Protein AF-V5IFX4-F1 (afdb_monomer_lite)

pLDDT: mean 77.62, std 14.18, range [47.53, 94.62]

Secondary structure (DSSP, 8-state):
----HHHHHHHHHHHHHHHHHT---TTBSPEEETTEEEETTEEEETT-EEEEETTEEEEEEETTTTEEEEEEE-

Structure (mmCIF, N/CA/C/O backbone):
data_AF-V5IFX4-F1
#
_entry.id   AF-V5IFX4-F1
#
loop_
_atom_site.group_PDB
_atom_site.id
_atom_site.type_symbol
_atom_site.label_atom_id
_atom_site.label_alt_id
_atom_site.label_comp_id
_atom_site.label_asym_id
_atom_site.label_entity_id
_atom_site.label_seq_id
_atom_site.pdbx_PDB_ins_code
_atom_site.Cartn_x
_atom_site.Cartn_y
_atom_site.Cartn_z
_atom_site.occupancy
_atom_site.B_iso_or_equiv
_atom_site.auth_seq_id
_atom_site.auth_comp_id
_atom_site.auth_asym_id
_atom_site.auth_atom_id
_atom_site.pdbx_PDB_model_num
ATOM 1 N N . MET A 1 1 ? -17.748 41.645 25.169 1.00 49.62 1 MET A N 1
ATOM 2 C CA . MET A 1 1 ? -16.884 40.452 25.036 1.00 49.62 1 MET A CA 1
ATOM 3 C C . MET A 1 1 ? -16.549 40.273 23.566 1.00 49.62 1 MET A C 1
ATOM 5 O O . MET A 1 1 ? -17.440 39.977 22.786 1.00 49.62 1 MET A O 1
ATOM 9 N N . ARG A 1 2 ? -15.305 40.559 23.163 1.00 58.88 2 ARG A N 1
ATOM 10 C CA . ARG A 1 2 ? -14.829 40.355 21.789 1.00 58.88 2 ARG A CA 1
ATOM 11 C C . ARG A 1 2 ? -14.350 38.912 21.722 1.00 58.88 2 ARG A C 1
ATOM 13 O O . ARG A 1 2 ? -13.240 38.624 22.155 1.00 58.88 2 ARG A O 1
ATOM 20 N N . THR A 1 3 ? -15.228 37.997 21.324 1.00 60.12 3 THR A N 1
ATOM 21 C CA . THR A 1 3 ? -14.842 36.603 21.093 1.00 60.12 3 THR A CA 1
ATOM 22 C C . THR A 1 3 ? -13.638 36.598 20.156 1.00 60.12 3 THR A C 1
ATOM 24 O O . THR A 1 3 ? -13.670 37.284 19.129 1.00 60.12 3 THR A O 1
ATOM 27 N N . PRO A 1 4 ? -12.543 35.915 20.520 1.00 61.81 4 PRO A N 1
ATOM 28 C CA . PRO A 1 4 ? -11.327 35.962 19.737 1.00 61.81 4 PRO A CA 1
ATOM 29 C C . PRO A 1 4 ? -11.593 35.177 18.459 1.00 61.81 4 PRO A C 1
ATOM 31 O O . PRO A 1 4 ? -11.512 33.954 18.443 1.00 61.81 4 PRO A O 1
ATOM 34 N N . THR A 1 5 ? -11.917 35.879 17.375 1.00 62.44 5 THR A N 1
ATOM 35 C CA . THR A 1 5 ? -12.084 35.316 16.026 1.00 62.44 5 THR A CA 1
ATOM 36 C C . THR A 1 5 ? -10.904 34.408 15.656 1.00 62.44 5 THR A C 1
ATOM 38 O O . THR A 1 5 ? -11.065 33.415 14.960 1.00 62.44 5 THR A O 1
ATOM 41 N N . ASN A 1 6 ? -9.731 34.702 16.222 1.00 64.44 6 ASN A N 1
ATOM 42 C CA . ASN A 1 6 ? -8.502 33.929 16.114 1.00 64.44 6 ASN A CA 1
ATOM 43 C C . ASN A 1 6 ? -8.631 32.469 16.605 1.00 64.44 6 ASN A C 1
ATOM 45 O O . ASN A 1 6 ? -8.090 31.570 15.977 1.00 64.44 6 ASN A O 1
ATOM 49 N N . VAL A 1 7 ? -9.398 32.210 17.672 1.00 72.94 7 VAL A N 1
ATOM 50 C CA . VAL A 1 7 ? -9.613 30.849 18.208 1.00 72.94 7 VAL A CA 1
ATOM 51 C C . VAL A 1 7 ? -10.521 30.024 17.295 1.00 72.94 7 VAL A C 1
ATOM 53 O O . VAL A 1 7 ? -10.329 28.822 17.134 1.00 72.94 7 VAL A O 1
ATOM 56 N N . PHE A 1 8 ? -11.501 30.667 16.657 1.00 71.69 8 PHE A N 1
ATOM 57 C CA . PHE A 1 8 ? -12.355 29.990 15.685 1.00 71.69 8 PHE A CA 1
ATOM 58 C C . PHE A 1 8 ? -11.566 29.593 14.436 1.00 71.69 8 PHE A C 1
ATOM 60 O O . PHE A 1 8 ? -11.698 28.464 13.973 1.00 71.69 8 PHE A O 1
ATOM 67 N N . TYR A 1 9 ? -10.699 30.473 13.926 1.00 74.12 9 TYR A N 1
ATOM 68 C CA . TYR A 1 9 ? -9.860 30.142 12.773 1.00 74.12 9 TYR A CA 1
ATOM 69 C C . TYR A 1 9 ? -8.864 29.019 13.072 1.00 74.12 9 TYR A C 1
ATOM 71 O O . TYR A 1 9 ? -8.723 28.114 12.252 1.00 74.12 9 TYR A O 1
ATOM 79 N N . THR A 1 10 ? -8.220 29.015 14.243 1.00 75.75 10 THR A N 1
ATOM 80 C CA . THR A 1 10 ? -7.300 27.927 14.608 1.00 75.75 10 THR A CA 1
ATOM 81 C C . THR A 1 10 ? -8.012 26.584 14.744 1.00 75.75 10 THR A C 1
ATOM 83 O O . THR A 1 10 ? -7.494 25.585 14.254 1.00 75.75 10 THR A O 1
ATOM 86 N N . LEU A 1 11 ? -9.216 26.546 15.324 1.00 75.88 11 LEU A N 1
ATOM 87 C CA . LEU A 1 11 ? -10.015 25.318 15.410 1.00 75.88 11 LEU A CA 1
ATOM 88 C C . LEU A 1 11 ? -10.427 24.787 14.032 1.00 75.88 11 LEU A C 1
ATOM 90 O O . LEU A 1 11 ? -10.367 23.581 13.801 1.00 75.88 11 LEU A O 1
ATOM 94 N N . VAL A 1 12 ? -10.801 25.673 13.106 1.00 76.44 12 VAL A N 1
ATOM 95 C CA . VAL A 1 12 ? -11.158 25.286 11.735 1.00 76.44 12 VAL A CA 1
ATOM 96 C C . VAL A 1 12 ? -9.950 24.690 11.010 1.00 76.44 12 VAL A C 1
ATOM 98 O O . VAL A 1 12 ? -10.059 23.604 10.446 1.00 76.44 12 VAL A O 1
ATOM 101 N N . VAL A 1 13 ? -8.780 25.333 11.079 1.00 72.50 13 VAL A N 1
ATOM 102 C CA . VAL A 1 13 ? -7.548 24.813 10.455 1.00 72.50 13 VAL A CA 1
ATOM 103 C C . VAL A 1 13 ? -7.144 23.460 11.054 1.00 72.50 13 VAL A C 1
ATOM 105 O O . VAL A 1 13 ? -6.798 22.544 10.310 1.00 72.50 13 VAL A O 1
ATOM 108 N N . LEU A 1 14 ? -7.247 23.293 12.377 1.00 71.75 14 LEU A N 1
ATOM 109 C CA . LEU A 1 14 ? -6.934 22.028 13.048 1.00 71.75 14 LEU A CA 1
ATOM 110 C C . LEU A 1 14 ? -7.877 20.891 12.611 1.00 71.75 14 LEU A C 1
ATOM 112 O O . LEU A 1 14 ? -7.427 19.773 12.364 1.00 71.75 14 LEU A O 1
ATOM 116 N N . ALA A 1 15 ? -9.173 21.183 12.461 1.00 67.44 15 ALA A N 1
ATOM 117 C CA . ALA A 1 15 ? -10.166 20.217 11.993 1.00 67.44 15 ALA A CA 1
ATOM 118 C C . ALA A 1 15 ? -9.947 19.808 10.525 1.00 67.44 15 ALA A C 1
ATOM 120 O O . ALA A 1 15 ? -10.123 18.638 10.178 1.00 67.44 15 ALA A O 1
ATOM 121 N N . PHE A 1 16 ? -9.524 20.742 9.667 1.00 61.06 16 PHE A N 1
ATOM 122 C CA . PHE A 1 16 ? -9.176 20.431 8.280 1.00 61.06 16 PHE A CA 1
ATOM 123 C C . PHE A 1 16 ? -7.901 19.590 8.178 1.00 61.06 16 PHE A C 1
ATOM 125 O O . PHE A 1 16 ? -7.903 18.608 7.443 1.00 61.06 16 PHE A O 1
ATOM 132 N N . MET A 1 17 ? -6.852 19.898 8.950 1.00 62.06 17 MET A N 1
ATOM 133 C CA . MET A 1 17 ? -5.638 19.069 8.976 1.00 62.06 17 MET A CA 1
ATOM 134 C C . MET A 1 17 ? -5.936 17.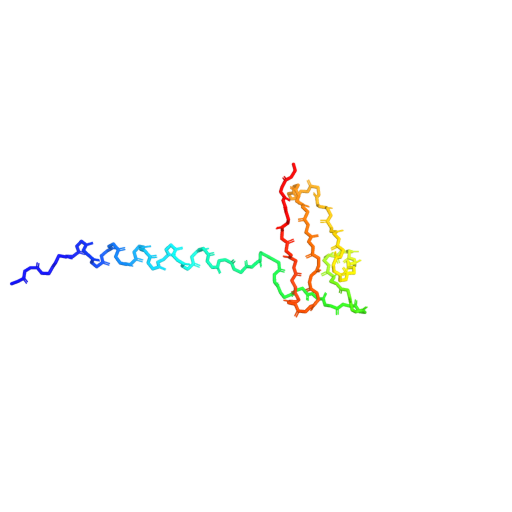631 9.424 1.00 62.06 17 MET A C 1
ATOM 136 O O . MET A 1 17 ? -5.450 16.690 8.805 1.00 62.06 17 MET A O 1
ATOM 140 N N . TRP A 1 18 ? -6.808 17.442 10.420 1.00 56.53 18 TRP A N 1
ATOM 141 C CA . TRP A 1 18 ? -7.218 16.106 10.869 1.00 56.53 18 TRP A CA 1
ATOM 142 C C . TRP A 1 18 ? -7.898 15.288 9.759 1.00 56.53 18 TRP A C 1
ATOM 144 O O . TRP A 1 18 ? -7.661 14.089 9.622 1.00 56.53 18 TRP A O 1
ATOM 154 N N . LYS A 1 19 ? -8.742 15.929 8.943 1.00 54.62 19 LYS A N 1
ATOM 155 C CA . LYS A 1 19 ? -9.421 15.284 7.808 1.00 54.62 19 LYS A CA 1
ATOM 156 C C . LYS A 1 19 ? -8.452 14.855 6.705 1.00 54.62 19 LYS A C 1
ATOM 158 O O . LYS A 1 19 ? -8.713 13.841 6.070 1.00 54.62 19 LYS A O 1
ATOM 163 N N . VAL A 1 20 ? -7.355 15.587 6.500 1.00 55.50 20 VAL A N 1
ATOM 164 C CA . VAL A 1 20 ? -6.319 15.235 5.512 1.00 55.50 20 VAL A CA 1
ATOM 165 C C . VAL A 1 20 ? -5.460 14.064 5.999 1.00 55.50 20 VAL A C 1
ATOM 167 O O . VAL A 1 20 ? -5.115 13.200 5.202 1.00 55.50 20 VAL A O 1
ATOM 170 N N . SER A 1 21 ? -5.172 13.973 7.302 1.00 54.59 21 SER A N 1
ATOM 171 C CA . SER A 1 21 ? -4.423 12.840 7.872 1.00 54.59 21 SER A CA 1
ATOM 172 C C . SER A 1 21 ? -5.205 11.521 7.883 1.00 54.59 21 SER A C 1
ATOM 174 O O . SER A 1 21 ? -4.599 10.460 7.963 1.00 54.59 21 SER A O 1
ATOM 176 N N . LEU A 1 22 ? -6.539 11.579 7.789 1.00 49.94 22 LEU A N 1
ATOM 177 C CA . LEU A 1 22 ? -7.415 10.421 7.568 1.00 49.94 22 LEU A CA 1
ATOM 178 C C . LEU A 1 22 ? -7.597 10.115 6.075 1.00 49.94 22 LEU A C 1
ATOM 180 O O . LEU A 1 22 ? -8.634 9.574 5.688 1.00 49.94 22 LEU A O 1
ATOM 184 N N . AL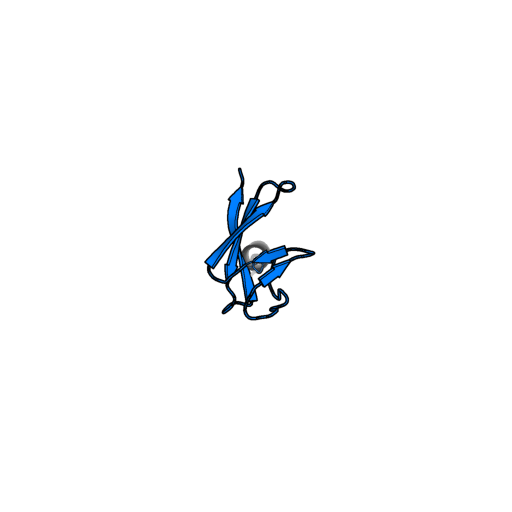A A 1 23 ? -6.623 10.484 5.236 1.00 51.22 23 ALA A N 1
ATOM 185 C CA . ALA A 1 23 ? -6.515 9.947 3.893 1.00 51.22 23 ALA A CA 1
ATOM 186 C C . ALA A 1 23 ? -6.639 8.427 4.005 1.00 51.22 23 ALA A C 1
ATOM 188 O O . ALA A 1 23 ? -5.771 7.756 4.564 1.00 51.22 23 ALA A O 1
ATOM 189 N N . PHE A 1 24 ? -7.785 7.923 3.544 1.00 47.53 24 PHE A N 1
ATOM 190 C CA . PHE A 1 24 ? -8.011 6.517 3.262 1.00 47.53 24 PHE A CA 1
ATOM 191 C C . PHE A 1 24 ? -6.726 5.939 2.665 1.00 47.53 24 PHE A C 1
ATOM 193 O O . PHE A 1 24 ? -6.076 6.660 1.893 1.00 47.53 24 PHE A O 1
ATOM 200 N N . PRO A 1 25 ? -6.347 4.687 2.991 1.00 53.44 25 PRO A N 1
ATOM 201 C CA . PRO A 1 25 ? -5.230 4.065 2.299 1.00 53.44 25 PRO A CA 1
ATOM 202 C C . PRO A 1 25 ? -5.458 4.313 0.803 1.00 53.44 25 PRO A C 1
ATOM 204 O O . PRO A 1 25 ? -6.585 4.100 0.332 1.00 53.44 25 PRO A O 1
ATOM 207 N N . PRO A 1 26 ? -4.466 4.881 0.092 1.00 55.62 26 PRO A N 1
ATOM 208 C CA . PRO A 1 26 ? -4.665 5.457 -1.241 1.00 55.62 26 PRO A CA 1
ATOM 209 C C . PRO A 1 26 ? -5.240 4.458 -2.259 1.00 55.62 26 PRO A C 1
ATOM 211 O O . PRO A 1 26 ? -5.713 4.864 -3.315 1.00 55.62 26 PRO A O 1
ATOM 214 N N . PHE A 1 27 ? -5.274 3.171 -1.898 1.00 66.00 27 PHE A N 1
ATOM 215 C CA . PHE A 1 27 ? -5.783 2.045 -2.670 1.00 66.00 27 PHE A CA 1
ATOM 216 C C . PHE A 1 27 ? -6.778 1.222 -1.837 1.00 66.00 27 PHE A C 1
ATOM 218 O O . PHE A 1 27 ? -6.557 0.051 -1.528 1.00 66.00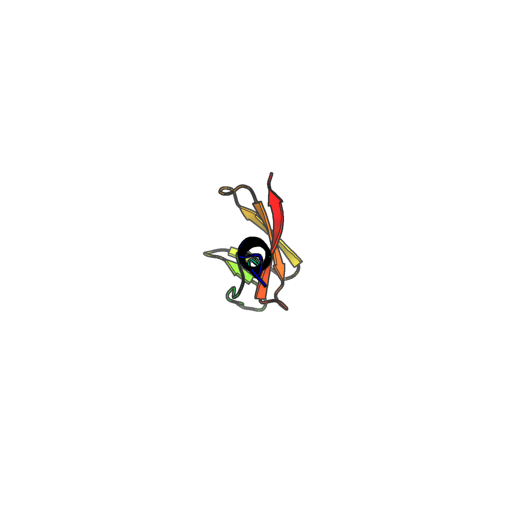 27 PHE A O 1
ATOM 225 N N . SER A 1 28 ? -7.857 1.873 -1.412 1.00 68.81 28 SER A N 1
ATOM 226 C CA . SER A 1 28 ? -9.047 1.240 -0.829 1.00 68.81 28 SER A CA 1
ATOM 227 C C . SER A 1 28 ? -10.041 0.861 -1.931 1.00 68.81 28 SER A C 1
ATOM 229 O O . SER A 1 28 ? -9.982 1.409 -3.029 1.00 68.81 28 SER A O 1
ATOM 231 N N . ASP A 1 29 ? -10.938 -0.085 -1.643 1.00 79.44 29 ASP A N 1
ATOM 232 C CA . ASP A 1 29 ? -11.935 -0.616 -2.587 1.00 79.44 29 ASP A CA 1
ATOM 233 C C . ASP A 1 29 ? -11.340 -1.361 -3.797 1.00 79.44 29 ASP A C 1
ATOM 235 O O . ASP A 1 29 ? -11.886 -1.323 -4.903 1.00 79.44 29 ASP A O 1
ATOM 239 N N . VAL A 1 30 ? -10.243 -2.103 -3.599 1.00 86.56 30 VAL A N 1
ATOM 240 C CA . VAL A 1 30 ? -9.715 -2.958 -4.672 1.00 86.56 30 VAL A CA 1
ATOM 241 C C . VAL A 1 30 ? -10.649 -4.125 -4.988 1.00 86.56 30 VAL A C 1
ATOM 243 O O . VAL A 1 30 ? -11.362 -4.677 -4.138 1.00 86.56 30 VAL A O 1
ATOM 246 N N . GLU A 1 31 ? -10.667 -4.492 -6.267 1.00 90.12 31 GLU A N 1
ATOM 247 C CA . GLU A 1 31 ? -11.444 -5.622 -6.754 1.00 90.12 31 GLU A CA 1
ATOM 248 C C . GLU A 1 31 ? -10.825 -6.919 -6.222 1.00 90.12 31 GLU A C 1
ATOM 250 O O . GLU A 1 31 ? -9.620 -7.136 -6.335 1.00 90.12 31 GLU A O 1
ATOM 255 N N . ILE A 1 32 ? -11.649 -7.789 -5.637 1.00 91.50 32 ILE A N 1
ATOM 256 C CA . ILE A 1 32 ? -11.206 -9.102 -5.169 1.00 91.50 32 ILE A CA 1
ATOM 257 C C . ILE A 1 32 ? -11.634 -10.144 -6.195 1.00 91.50 32 ILE A C 1
ATOM 259 O O . ILE A 1 32 ? -12.829 -10.329 -6.430 1.00 91.50 32 ILE A O 1
ATOM 263 N N . VAL A 1 33 ? -10.660 -10.836 -6.781 1.00 92.81 33 VAL A N 1
ATOM 264 C CA . VAL A 1 33 ? -10.879 -11.911 -7.757 1.00 92.81 33 VAL A CA 1
ATOM 265 C C . 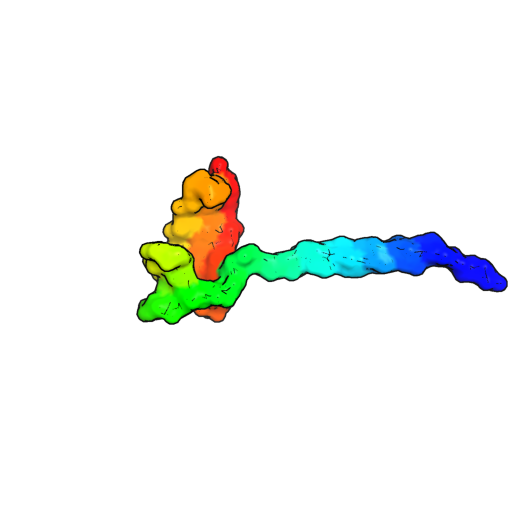VAL A 1 33 ? -10.216 -13.174 -7.226 1.00 92.81 33 VAL A C 1
ATOM 267 O O . VAL A 1 33 ? -9.033 -13.155 -6.899 1.00 92.81 33 VAL A O 1
ATOM 270 N N . ASP A 1 34 ? -10.984 -14.257 -7.084 1.00 91.94 34 ASP A N 1
ATOM 271 C CA . ASP A 1 34 ? -10.515 -15.549 -6.550 1.00 91.94 34 ASP A CA 1
ATOM 272 C C . ASP A 1 34 ? -9.773 -15.449 -5.200 1.00 91.94 34 ASP A C 1
ATOM 274 O O . ASP A 1 34 ? -8.807 -16.167 -4.944 1.00 91.94 34 ASP A O 1
ATOM 278 N N . GLY A 1 35 ? -10.212 -14.534 -4.327 1.00 90.81 35 GLY A N 1
ATOM 279 C CA . GLY A 1 35 ? -9.583 -14.306 -3.020 1.00 90.81 35 GLY A CA 1
ATOM 280 C C . GLY A 1 35 ? -8.233 -13.585 -3.090 1.00 90.81 35 GLY A C 1
ATOM 281 O O . GLY A 1 35 ? -7.431 -13.714 -2.173 1.00 90.81 35 GLY A O 1
ATOM 282 N N . LYS A 1 36 ? -7.964 -12.853 -4.176 1.00 93.56 36 LYS A N 1
ATOM 283 C CA . LYS A 1 36 ? -6.749 -12.056 -4.385 1.00 93.56 36 LYS A CA 1
ATOM 284 C C . LYS A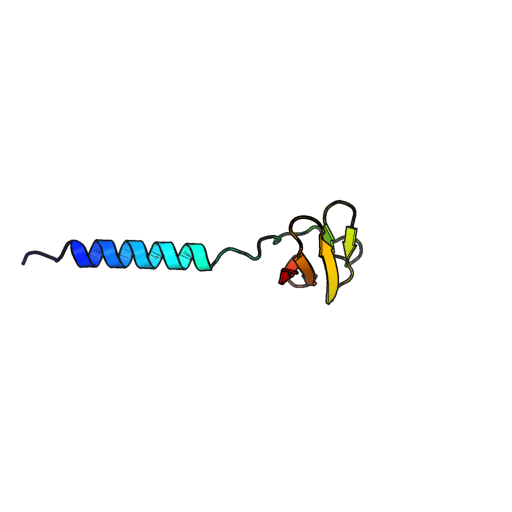 1 36 ? -7.108 -10.603 -4.657 1.00 93.56 36 LYS A C 1
ATOM 286 O O . LYS A 1 36 ? -8.121 -10.339 -5.309 1.00 93.56 36 LYS A O 1
ATOM 291 N N . CYS A 1 37 ? -6.267 -9.671 -4.220 1.00 91.62 37 CYS A N 1
ATOM 292 C CA . CYS A 1 37 ? -6.397 -8.272 -4.602 1.00 91.62 37 CYS A CA 1
ATOM 293 C C . CYS A 1 37 ? -6.004 -8.106 -6.070 1.00 91.62 37 CYS A C 1
ATOM 295 O O . CYS A 1 37 ? -4.887 -8.448 -6.469 1.00 91.62 37 CYS A O 1
ATOM 297 N N . LYS A 1 38 ? -6.909 -7.560 -6.877 1.00 91.62 38 LYS A N 1
ATOM 298 C CA . LYS A 1 38 ? -6.638 -7.185 -8.258 1.00 91.62 38 LYS A CA 1
ATOM 299 C C . LYS A 1 38 ? -6.260 -5.712 -8.321 1.00 91.62 38 LYS A C 1
ATOM 301 O O . LYS A 1 38 ? -7.042 -4.842 -7.941 1.00 91.62 38 LYS A O 1
ATOM 306 N N . TRP A 1 39 ? -5.073 -5.450 -8.848 1.00 86.62 39 TRP A N 1
ATOM 307 C CA . TRP A 1 39 ? -4.598 -4.111 -9.169 1.00 86.62 39 TRP A CA 1
ATOM 308 C C . TRP A 1 39 ? -4.141 -4.083 -10.620 1.00 86.62 39 TRP A C 1
ATOM 310 O O . TRP A 1 39 ? -3.197 -4.782 -10.979 1.00 86.62 39 TRP A O 1
ATOM 320 N N . GLU A 1 40 ? -4.824 -3.310 -11.464 1.00 85.50 40 GLU A N 1
ATOM 321 C CA . GLU A 1 40 ? -4.590 -3.298 -12.913 1.00 85.50 40 GLU A CA 1
ATOM 322 C C . GLU A 1 40 ? -4.578 -4.726 -13.509 1.00 85.50 40 GLU A C 1
ATOM 324 O O . GLU A 1 40 ? -5.618 -5.387 -13.544 1.00 85.50 40 GLU A O 1
ATOM 329 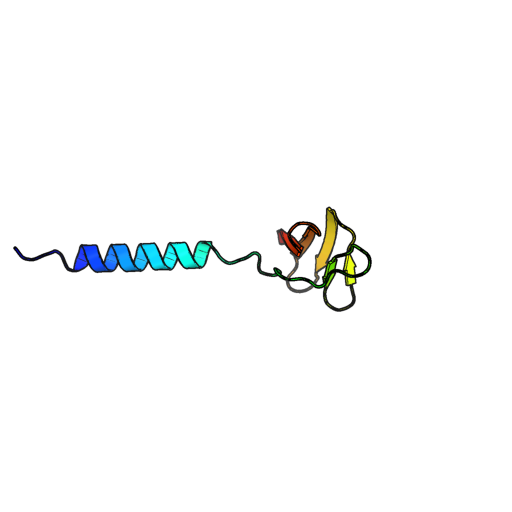N N . ASN A 1 41 ? -3.409 -5.214 -13.945 1.00 88.38 41 ASN A N 1
ATOM 330 C CA . ASN A 1 41 ? -3.194 -6.560 -14.491 1.00 88.38 41 ASN A CA 1
ATOM 331 C C . ASN A 1 41 ? -2.541 -7.536 -13.491 1.00 88.38 41 ASN A C 1
ATOM 333 O O . ASN A 1 41 ? -2.195 -8.659 -13.860 1.00 88.38 41 ASN A O 1
ATOM 337 N N . HIS A 1 42 ? -2.363 -7.126 -12.236 1.00 87.44 42 HIS A N 1
ATOM 338 C CA . HIS A 1 42 ? -1.758 -7.923 -11.176 1.00 87.44 42 HIS A CA 1
ATOM 339 C C . HIS A 1 42 ? -2.825 -8.534 -10.270 1.00 87.44 42 HIS A C 1
ATOM 341 O O . HIS A 1 42 ? -3.776 -7.870 -9.860 1.00 87.44 42 HIS A O 1
ATOM 347 N N . LEU A 1 43 ? -2.637 -9.809 -9.933 1.00 93.06 43 LEU A N 1
ATOM 348 C CA . LEU A 1 43 ? -3.417 -10.520 -8.926 1.00 93.06 43 LEU A CA 1
ATOM 349 C C . LEU A 1 43 ? -2.485 -10.887 -7.778 1.00 93.06 43 LEU A C 1
ATOM 351 O O . LEU A 1 43 ? -1.626 -11.755 -7.933 1.00 93.06 43 LEU A O 1
ATOM 355 N N . VAL A 1 44 ? -2.669 -10.224 -6.643 1.00 91.81 44 VAL A N 1
ATOM 356 C CA . VAL A 1 44 ? -1.810 -10.347 -5.465 1.00 91.81 44 VAL A CA 1
ATOM 357 C C . VAL A 1 44 ? -2.551 -11.161 -4.405 1.00 91.81 44 VAL A C 1
ATOM 359 O O . VAL A 1 44 ? -3.649 -10.767 -4.004 1.00 91.81 44 VAL A O 1
ATOM 362 N N . PRO A 1 45 ? -2.018 -12.317 -3.979 1.00 94.62 45 PRO A N 1
ATOM 363 C CA . PRO A 1 45 ? -2.581 -13.083 -2.873 1.00 94.62 45 PRO A CA 1
ATOM 364 C C . PRO A 1 45 ? -2.633 -12.287 -1.567 1.00 94.62 45 PRO A C 1
ATOM 366 O O . PRO A 1 45 ? -1.848 -11.362 -1.361 1.00 94.62 45 PRO A O 1
ATOM 369 N N . ASP A 1 46 ? -3.540 -12.676 -0.674 1.00 94.00 46 ASP A N 1
ATOM 370 C CA . ASP A 1 46 ? -3.633 -12.082 0.660 1.00 94.00 46 ASP A CA 1
ATOM 371 C C . ASP A 1 46 ? -2.295 -12.177 1.411 1.00 94.00 46 ASP A C 1
ATOM 373 O O . ASP A 1 46 ? -1.660 -13.235 1.444 1.00 94.00 46 ASP A O 1
ATOM 377 N N . GLY A 1 47 ? -1.845 -11.057 1.978 1.00 91.00 47 GLY A N 1
ATOM 378 C CA . GLY A 1 47 ? -0.569 -10.942 2.683 1.00 91.00 47 GLY A CA 1
ATOM 379 C C . GLY A 1 47 ? 0.681 -10.854 1.796 1.00 91.00 47 GLY A C 1
ATOM 380 O O . GLY A 1 47 ? 1.751 -10.548 2.329 1.00 91.00 47 GLY A O 1
ATOM 381 N N . GLU A 1 48 ? 0.576 -11.070 0.480 1.00 93.44 48 GLU A N 1
ATOM 382 C CA . GLU A 1 48 ? 1.694 -10.906 -0.458 1.00 93.44 48 GLU A CA 1
ATOM 383 C C . GLU A 1 48 ? 1.914 -9.448 -0.882 1.00 93.44 48 GLU A C 1
ATOM 385 O O . GLU A 1 48 ? 1.069 -8.568 -0.680 1.00 93.44 48 GLU A O 1
ATOM 390 N N . PHE A 1 49 ? 3.089 -9.205 -1.476 1.00 90.88 49 PHE A N 1
ATOM 391 C CA . PHE A 1 49 ? 3.574 -7.879 -1.831 1.00 90.88 49 PHE A CA 1
ATOM 392 C C . PHE A 1 49 ? 3.567 -7.634 -3.340 1.00 90.88 49 PHE A C 1
ATOM 394 O O . PHE A 1 49 ? 3.984 -8.483 -4.127 1.00 90.88 49 PHE A O 1
ATOM 401 N N . LEU A 1 50 ? 3.177 -6.426 -3.728 1.00 88.75 50 LEU A N 1
ATOM 402 C CA . LEU A 1 50 ? 3.334 -5.872 -5.063 1.00 88.75 50 LEU A CA 1
ATOM 403 C C . LEU A 1 50 ? 4.355 -4.739 -5.003 1.00 88.75 50 LEU A C 1
ATOM 405 O O . LEU A 1 50 ? 4.173 -3.780 -4.259 1.00 88.75 50 LEU A O 1
ATOM 409 N N . ASN A 1 51 ? 5.424 -4.857 -5.786 1.00 89.50 51 ASN A N 1
ATOM 410 C CA . ASN A 1 51 ? 6.406 -3.791 -5.943 1.00 89.50 51 ASN A CA 1
ATOM 411 C C . ASN A 1 51 ? 6.083 -3.022 -7.218 1.00 89.50 51 ASN A C 1
ATOM 413 O O . ASN A 1 51 ? 5.997 -3.617 -8.291 1.00 89.50 51 ASN A O 1
ATOM 417 N N . LEU A 1 52 ? 5.898 -1.718 -7.083 1.00 84.06 52 LEU A N 1
ATOM 418 C CA . LEU A 1 52 ? 5.655 -0.805 -8.187 1.00 84.06 52 LEU A CA 1
ATOM 419 C C . LEU A 1 52 ? 6.948 -0.084 -8.540 1.00 84.06 52 LEU A C 1
ATOM 421 O O . LEU A 1 52 ? 7.727 0.264 -7.655 1.00 84.06 52 LEU A O 1
ATOM 425 N N . GLU A 1 53 ? 7.166 0.126 -9.835 1.00 84.44 53 GLU A N 1
ATOM 426 C CA . GLU A 1 53 ? 8.322 0.871 -10.342 1.00 84.44 53 GLU A CA 1
ATOM 427 C C . GLU A 1 53 ? 8.067 2.386 -10.376 1.00 84.44 53 GLU A C 1
ATOM 429 O O . GLU A 1 53 ? 9.009 3.162 -10.261 1.00 84.44 53 GLU A O 1
ATOM 434 N N . ASP A 1 54 ? 6.809 2.818 -10.515 1.00 76.81 54 ASP A N 1
ATOM 435 C CA . ASP A 1 54 ? 6.432 4.234 -10.531 1.00 76.81 54 ASP A CA 1
ATOM 436 C C . ASP A 1 54 ? 5.033 4.443 -9.912 1.00 76.81 54 ASP A C 1
ATOM 438 O O . ASP A 1 54 ? 4.038 4.002 -10.496 1.00 76.81 54 ASP A O 1
ATOM 442 N N . PRO A 1 55 ? 4.921 5.090 -8.737 1.00 77.50 55 PRO A N 1
ATOM 443 C CA . PRO A 1 55 ? 6.022 5.439 -7.835 1.00 77.50 55 PRO A CA 1
ATOM 444 C C . PRO A 1 55 ? 6.688 4.179 -7.247 1.00 77.50 55 PRO A C 1
ATOM 446 O O . PRO A 1 55 ? 6.013 3.173 -7.028 1.00 77.50 55 PRO A O 1
ATOM 449 N N . CYS A 1 56 ? 7.993 4.239 -6.949 1.00 84.00 56 CYS A N 1
ATOM 450 C CA . CYS A 1 56 ? 8.734 3.155 -6.288 1.00 84.00 56 CYS A CA 1
ATOM 451 C C . CYS A 1 56 ? 8.157 2.852 -4.898 1.00 84.00 56 CYS A C 1
ATOM 453 O O . CYS A 1 56 ? 8.529 3.485 -3.910 1.00 84.00 56 CYS A O 1
ATOM 455 N N . GLN A 1 57 ? 7.238 1.891 -4.808 1.00 85.62 57 GLN A N 1
ATOM 456 C CA . GLN A 1 57 ? 6.524 1.564 -3.574 1.00 85.62 57 GLN A CA 1
ATOM 457 C C . GLN A 1 57 ? 6.282 0.061 -3.455 1.00 85.62 57 GLN A C 1
ATOM 459 O O . GLN A 1 57 ? 6.045 -0.625 -4.448 1.00 85.62 57 GLN A O 1
ATOM 464 N N . THR A 1 58 ? 6.287 -0.449 -2.222 1.00 88.50 58 THR A N 1
ATOM 465 C CA . THR A 1 58 ? 5.819 -1.809 -1.925 1.00 88.50 58 THR A CA 1
ATOM 466 C C . THR A 1 58 ? 4.467 -1.765 -1.250 1.00 88.50 58 THR A C 1
ATOM 468 O O . THR A 1 58 ? 4.293 -1.130 -0.207 1.00 88.50 58 THR A O 1
ATOM 471 N N . TRP A 1 59 ? 3.520 -2.484 -1.829 1.00 88.94 59 TRP A N 1
ATOM 472 C CA . TRP A 1 59 ? 2.156 -2.604 -1.350 1.00 88.94 59 TRP A CA 1
ATOM 473 C C . TRP A 1 59 ? 1.886 -4.026 -0.878 1.00 88.94 59 TRP A C 1
ATOM 475 O O . TRP A 1 59 ? 2.283 -4.972 -1.544 1.00 88.94 59 TRP A O 1
ATOM 485 N N . GLN A 1 60 ? 1.184 -4.197 0.235 1.00 90.94 60 GLN A N 1
ATOM 486 C CA . GLN A 1 60 ? 0.732 -5.492 0.733 1.00 90.94 60 GLN A CA 1
ATOM 487 C C . GLN A 1 60 ? -0.776 -5.629 0.548 1.00 90.94 60 GLN A C 1
ATOM 489 O O . GLN A 1 60 ? -1.517 -4.736 0.953 1.00 90.94 60 GLN A O 1
ATOM 494 N N . CYS A 1 61 ? -1.233 -6.730 -0.047 1.00 91.31 61 CYS A N 1
ATOM 495 C CA . CYS A 1 61 ? -2.663 -7.006 -0.193 1.00 91.31 61 CYS A CA 1
ATOM 496 C C . CYS A 1 61 ? -3.285 -7.394 1.157 1.00 91.31 61 CYS A C 1
ATOM 498 O O . CYS A 1 61 ? -2.798 -8.315 1.813 1.00 91.31 61 CYS A O 1
ATOM 500 N N . SER A 1 62 ? -4.372 -6.714 1.530 1.00 90.44 62 SER A N 1
ATOM 501 C CA . SER A 1 62 ? -5.305 -7.120 2.586 1.00 90.44 62 SER A CA 1
ATOM 502 C C . SER A 1 62 ? -6.662 -7.400 1.944 1.00 90.44 62 SER A C 1
ATOM 504 O O . SER A 1 62 ? -7.375 -6.481 1.524 1.00 90.44 62 SER A O 1
ATOM 506 N N . VAL A 1 63 ? -7.028 -8.679 1.836 1.00 90.62 63 VAL A N 1
ATOM 507 C CA . VAL A 1 63 ? -8.334 -9.089 1.295 1.00 90.62 63 VAL A CA 1
ATOM 508 C C . VAL A 1 63 ? -9.460 -8.754 2.271 1.00 90.62 63 VAL A C 1
ATOM 510 O O . VAL A 1 63 ? -10.548 -8.384 1.827 1.00 90.62 63 VAL A O 1
ATOM 513 N N . GLU A 1 64 ? -9.198 -8.837 3.580 1.00 89.06 64 GLU A N 1
ATOM 514 C CA . GLU A 1 64 ? -10.156 -8.479 4.635 1.00 89.06 64 GLU A CA 1
ATOM 515 C C . GLU A 1 64 ? -10.574 -7.008 4.525 1.00 89.06 64 GLU A C 1
ATOM 517 O O . GLU A 1 64 ? -11.767 -6.704 4.459 1.00 89.06 64 GLU A O 1
ATOM 522 N N . ASP A 1 65 ? -9.596 -6.109 4.393 1.00 86.81 65 ASP A N 1
ATOM 523 C CA . ASP A 1 65 ? -9.839 -4.667 4.273 1.00 86.81 65 ASP A CA 1
ATOM 524 C C . ASP A 1 65 ? -10.117 -4.222 2.832 1.00 86.81 65 ASP A C 1
ATOM 526 O O . ASP A 1 65 ? -10.357 -3.039 2.584 1.00 86.81 65 ASP A O 1
ATOM 530 N N . ARG A 1 66 ? -10.042 -5.153 1.869 1.00 89.00 66 ARG A N 1
ATOM 531 C CA . ARG A 1 66 ? -10.135 -4.893 0.424 1.00 89.00 66 ARG A CA 1
ATOM 532 C C . ARG A 1 66 ? -9.263 -3.710 0.008 1.00 89.00 66 ARG A C 1
ATOM 534 O O . ARG A 1 66 ? -9.719 -2.788 -0.676 1.00 89.00 66 ARG A O 1
ATOM 541 N N . SER A 1 67 ? -8.017 -3.717 0.467 1.00 88.56 67 SER A N 1
ATOM 542 C CA . SER A 1 67 ? -7.092 -2.604 0.280 1.00 88.56 67 SER A CA 1
ATOM 543 C C . SER A 1 67 ? -5.649 -3.071 0.135 1.00 88.56 67 SER A C 1
ATOM 545 O O . SER A 1 67 ? -5.308 -4.213 0.450 1.00 88.56 67 SER A O 1
ATOM 547 N N . PHE A 1 68 ? -4.796 -2.168 -0.345 1.00 88.00 68 PHE A N 1
ATOM 548 C CA . PHE A 1 68 ? -3.350 -2.328 -0.262 1.00 88.00 68 PHE A CA 1
ATOM 549 C C . PHE A 1 68 ? -2.757 -1.421 0.819 1.00 88.00 68 PHE A C 1
ATOM 551 O O . PHE A 1 68 ? -2.993 -0.210 0.832 1.00 88.00 68 PHE A O 1
ATOM 558 N N . ALA A 1 69 ? -1.939 -2.000 1.697 1.00 86.62 69 ALA A N 1
ATOM 559 C CA . ALA A 1 69 ? -1.145 -1.266 2.675 1.00 86.62 69 ALA A CA 1
ATOM 560 C C . ALA A 1 69 ? 0.230 -0.916 2.089 1.00 86.62 69 ALA A C 1
ATOM 562 O O . ALA A 1 69 ? 0.929 -1.792 1.589 1.00 86.62 69 ALA A O 1
ATOM 563 N N . ILE A 1 70 ? 0.649 0.347 2.169 1.00 82.75 70 ILE A N 1
ATOM 564 C CA . ILE A 1 70 ? 1.991 0.761 1.735 1.00 82.75 70 ILE A CA 1
ATOM 565 C C . ILE A 1 70 ? 2.985 0.441 2.852 1.00 82.75 70 ILE A C 1
ATOM 567 O O . ILE A 1 70 ? 2.842 0.938 3.968 1.00 82.75 70 ILE A O 1
ATOM 571 N N . LEU A 1 71 ? 3.999 -0.368 2.550 1.00 80.75 71 LEU A N 1
ATOM 572 C CA . LEU A 1 71 ? 5.030 -0.759 3.515 1.00 80.75 71 LEU A CA 1
ATOM 573 C C . LEU A 1 71 ? 6.295 0.100 3.445 1.00 80.75 71 LEU A C 1
ATOM 575 O O . LEU A 1 71 ? 7.046 0.153 4.417 1.00 80.75 71 LEU A O 1
ATOM 579 N N . GLY A 1 72 ? 6.523 0.793 2.331 1.00 68.44 72 GLY A N 1
ATOM 580 C CA . GLY A 1 72 ? 7.655 1.700 2.165 1.00 68.44 72 GLY A CA 1
ATOM 581 C C . GLY A 1 72 ? 7.834 2.167 0.723 1.00 68.44 72 GLY A C 1
ATOM 582 O O . GLY A 1 72 ? 7.325 1.538 -0.208 1.00 68.44 72 GLY A O 1
ATOM 583 N N . GLU A 1 73 ? 8.557 3.275 0.575 1.00 65.88 73 GLU A N 1
ATOM 584 C CA . GLU A 1 73 ? 9.105 3.761 -0.696 1.00 65.88 73 GLU A CA 1
ATOM 585 C C . GLU A 1 73 ? 10.588 3.360 -0.755 1.00 65.88 73 GLU A C 1
ATOM 587 O O . GLU A 1 73 ? 11.263 3.407 0.281 1.00 65.88 73 GLU A O 1
ATOM 592 N N . TRP A 1 74 ? 11.080 2.936 -1.923 1.00 56.91 74 TRP A N 1
ATOM 593 C CA . TRP A 1 74 ? 12.480 2.517 -2.124 1.00 56.91 74 TRP A CA 1
ATOM 594 C C . TRP A 1 74 ? 13.254 3.510 -2.982 1.00 56.91 74 TRP A C 1
ATOM 596 O O . TRP A 1 74 ? 12.676 3.996 -3.981 1.00 56.91 74 TRP A O 1
#

Radius of gyration: 18.93 Å; chains: 1; bounding box: 29×56×40 Å

Sequence (74 aa):
MRTPTNVFYTLVVLAFMWKVSLAFPPFSDVEIVDGKCKWENHLVPDGEFLNLEDPCQTWQCSVEDRSFAILGEW

Organism: Ixodes ricinus (NCBI:txid34613)

Foldseek 3Di:
DPDPVVVVVVVVVVVVVVVVVVPDQVFFPADADPQFGDDPPDTHHAQGWDADVVQGWIWGDHSPRSGTDTPDHD